Protein AF-A0A1C5KPD8-F1 (afdb_monomer_lite)

Secondary structure (DSSP, 8-state):
---S-TTEETTEE--GGGEEEEEEESS--S--TT-EE--TTSSSSSEEEEEEETTEEEEEEE-SS-EE--SB-TTTTTT-TT--EEE-GGGEE-TT-SB-TTTTTT-TT-PPTT----

pLDDT: mean 84.58, std 11.74, range [39.38, 95.5]

Sequence (118 aa):
MASSDTDYVFGRKIDRKRIATVYFRNKKESIGEDAWDVSEKQNGSIMAWTKEAAGLLDLYIATNGMIMANRNCNYLFSDYGSQKHIYGLEYLKTDQTQEMFGMFKDCNNLKKPGCEPF

Foldseek 3Di:
DDDPDQCDQLNDRHRLLLEAEEEEEQDPPPADPQKADNDPVRPNQWIWDWDDDPRGIYIYIYHNAAAEDDLALACNNAPSQNYAYYYPCVSYDCVNHNHCHCSHHNPVNHDDPPPDDD

Structure (mmCIF, N/CA/C/O backbone):
data_AF-A0A1C5KPD8-F1
#
_entry.id   AF-A0A1C5KPD8-F1
#
loop_
_atom_site.group_PDB
_atom_site.id
_atom_site.type_symbol
_atom_site.label_atom_id
_atom_site.label_alt_id
_atom_site.label_comp_id
_atom_site.label_asym_id
_atom_site.label_entity_id
_atom_site.label_seq_id
_atom_site.pdbx_PDB_ins_code
_atom_site.Cartn_x
_atom_site.Cartn_y
_atom_site.Cartn_z
_atom_site.occupancy
_atom_site.B_iso_or_equiv
_atom_site.auth_seq_id
_atom_site.auth_comp_id
_atom_site.auth_asym_id
_atom_site.auth_atom_id
_atom_site.pdbx_PDB_model_num
ATOM 1 N N . MET A 1 1 ? -0.565 -6.698 6.351 1.00 54.59 1 MET A N 1
ATOM 2 C CA . MET A 1 1 ? 0.431 -7.062 7.387 1.00 54.59 1 MET A CA 1
ATOM 3 C C . MET A 1 1 ? 1.810 -7.134 6.746 1.00 54.59 1 MET A C 1
ATOM 5 O O . MET A 1 1 ? 1.875 -7.457 5.564 1.00 54.59 1 MET A O 1
ATOM 9 N N . ALA A 1 2 ? 2.865 -6.759 7.474 1.00 58.84 2 ALA A N 1
ATOM 10 C CA . ALA A 1 2 ? 4.241 -6.732 6.974 1.00 58.84 2 ALA A CA 1
ATOM 11 C C . ALA A 1 2 ? 4.686 -8.113 6.458 1.00 58.84 2 ALA A C 1
ATOM 13 O O . ALA A 1 2 ? 4.425 -9.125 7.103 1.00 58.84 2 ALA A O 1
ATOM 14 N N . SER A 1 3 ? 5.326 -8.148 5.290 1.00 65.88 3 SER A N 1
ATOM 15 C CA . SER A 1 3 ? 5.848 -9.365 4.658 1.00 65.88 3 SER A CA 1
ATOM 16 C C . SER A 1 3 ? 7.230 -9.067 4.086 1.00 65.88 3 SER A C 1
ATOM 18 O O . SER A 1 3 ? 7.442 -7.974 3.561 1.00 65.88 3 SER A O 1
ATOM 20 N N . SER A 1 4 ? 8.159 -10.018 4.162 1.00 63.94 4 SER A N 1
ATOM 21 C CA . SER A 1 4 ? 9.448 -9.951 3.458 1.00 63.94 4 SER A CA 1
ATOM 22 C C . SER A 1 4 ? 9.353 -10.434 2.007 1.00 63.94 4 SER A C 1
ATOM 24 O O . SER A 1 4 ? 10.334 -10.355 1.275 1.00 63.94 4 SER A O 1
ATOM 26 N N . ASP A 1 5 ? 8.192 -10.951 1.594 1.00 74.88 5 ASP A N 1
ATOM 27 C CA . ASP A 1 5 ? 7.945 -11.373 0.219 1.00 74.88 5 ASP A CA 1
ATOM 28 C C . ASP A 1 5 ? 7.724 -10.145 -0.677 1.00 74.88 5 ASP A C 1
ATOM 30 O O . ASP A 1 5 ? 6.796 -9.349 -0.469 1.00 74.88 5 ASP A O 1
ATOM 34 N N . THR A 1 6 ? 8.619 -9.980 -1.648 1.00 76.06 6 THR A N 1
ATOM 35 C CA . THR A 1 6 ? 8.662 -8.835 -2.559 1.00 76.06 6 THR A CA 1
ATOM 36 C C . THR A 1 6 ? 7.686 -8.962 -3.728 1.00 76.06 6 THR A C 1
ATOM 38 O O . THR A 1 6 ? 7.375 -7.951 -4.361 1.00 76.06 6 THR A O 1
ATOM 41 N N . ASP A 1 7 ? 7.114 -10.152 -3.943 1.00 83.88 7 ASP A N 1
ATOM 42 C CA . ASP A 1 7 ? 6.068 -10.406 -4.941 1.00 83.88 7 ASP A CA 1
ATOM 43 C C . ASP A 1 7 ? 4.663 -10.032 -4.434 1.00 83.88 7 ASP A C 1
ATOM 45 O O . ASP A 1 7 ? 3.666 -10.204 -5.148 1.00 83.88 7 ASP A O 1
ATOM 49 N N . TYR A 1 8 ? 4.561 -9.530 -3.195 1.00 86.12 8 TYR A N 1
ATOM 50 C CA . TYR A 1 8 ? 3.296 -9.163 -2.570 1.00 86.12 8 TYR A CA 1
ATOM 51 C C . TYR A 1 8 ? 3.299 -7.758 -1.971 1.00 86.12 8 TYR A C 1
ATOM 53 O O . TYR A 1 8 ? 4.228 -7.329 -1.280 1.00 86.12 8 TYR A O 1
ATOM 61 N N . VAL A 1 9 ? 2.160 -7.089 -2.136 1.00 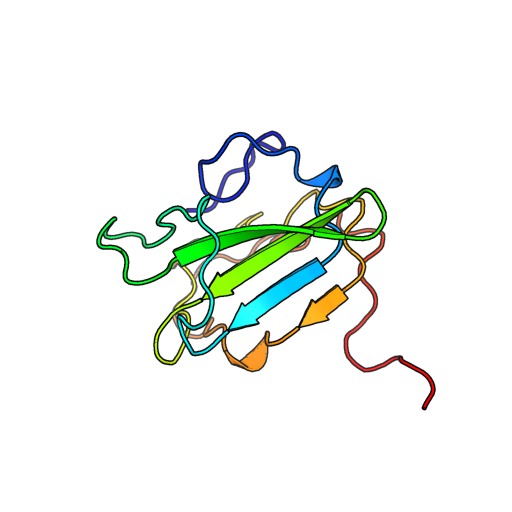88.00 9 VAL A N 1
ATOM 62 C CA . VAL A 1 9 ? 1.814 -5.812 -1.509 1.00 88.00 9 VAL A CA 1
ATOM 63 C C . VAL A 1 9 ? 0.579 -6.040 -0.641 1.00 88.00 9 VAL A C 1
ATOM 65 O O . VAL A 1 9 ? -0.503 -6.344 -1.139 1.00 88.00 9 VAL A O 1
ATOM 68 N N . PHE A 1 10 ? 0.745 -5.953 0.682 1.00 87.00 10 PHE A N 1
ATOM 69 C CA . PHE A 1 10 ? -0.313 -6.197 1.675 1.00 87.00 10 PHE A CA 1
ATOM 70 C C . PHE A 1 10 ? -1.123 -7.492 1.450 1.00 87.00 10 PHE A C 1
ATOM 72 O O . PHE A 1 10 ? -2.339 -7.500 1.614 1.00 87.00 10 PHE A O 1
ATOM 79 N N . GLY A 1 11 ? -0.450 -8.588 1.081 1.00 85.62 11 GLY A N 1
ATOM 80 C CA . GLY A 1 11 ? -1.081 -9.898 0.862 1.00 85.62 11 GLY A CA 1
ATOM 81 C C . GLY A 1 11 ? -1.661 -10.115 -0.539 1.00 85.62 11 GLY A C 1
ATOM 82 O O . GLY A 1 11 ? -2.140 -11.207 -0.830 1.00 85.62 11 GLY A O 1
ATOM 83 N N . ARG A 1 12 ? -1.575 -9.124 -1.434 1.00 88.94 12 ARG A N 1
ATOM 84 C CA . ARG A 1 12 ? -1.968 -9.257 -2.841 1.00 88.94 12 ARG A CA 1
ATOM 85 C C . ARG A 1 12 ? -0.740 -9.438 -3.726 1.00 88.94 12 ARG A C 1
ATOM 87 O O . ARG A 1 12 ? 0.236 -8.718 -3.542 1.00 88.94 12 ARG A O 1
ATOM 94 N N . LYS A 1 13 ? -0.794 -10.382 -4.674 1.00 91.06 13 LYS A N 1
ATOM 95 C CA . LYS A 1 13 ? 0.313 -10.676 -5.598 1.00 91.06 13 LYS A CA 1
ATOM 96 C C . LYS A 1 13 ? 0.535 -9.500 -6.553 1.00 91.06 13 LYS A C 1
ATOM 98 O O . LYS A 1 13 ? -0.184 -9.350 -7.539 1.00 91.06 13 LYS A O 1
ATOM 103 N N . ILE A 1 14 ? 1.496 -8.653 -6.208 1.00 90.44 14 ILE A N 1
ATOM 104 C CA . ILE A 1 14 ? 1.885 -7.425 -6.898 1.00 90.44 14 ILE A CA 1
ATOM 105 C C . ILE A 1 14 ? 3.387 -7.272 -6.668 1.00 90.44 14 ILE A C 1
ATOM 107 O O . ILE A 1 14 ? 3.823 -7.160 -5.525 1.00 90.44 14 ILE A O 1
ATOM 111 N N . ASP A 1 15 ? 4.162 -7.224 -7.748 1.00 90.38 15 ASP A N 1
ATOM 112 C CA . ASP A 1 15 ? 5.593 -6.924 -7.672 1.00 90.38 15 ASP A CA 1
ATOM 113 C C . ASP A 1 15 ? 5.798 -5.498 -7.133 1.00 90.38 15 ASP A C 1
ATOM 115 O O . ASP A 1 15 ? 5.402 -4.515 -7.771 1.00 90.38 15 ASP A O 1
ATOM 119 N N . ARG A 1 16 ? 6.432 -5.379 -5.959 1.00 88.00 16 ARG A N 1
ATOM 120 C CA . ARG A 1 16 ? 6.713 -4.093 -5.295 1.00 88.00 16 ARG A CA 1
ATOM 121 C C . ARG A 1 16 ? 7.524 -3.142 -6.162 1.00 88.00 16 ARG A C 1
ATOM 123 O O . ARG A 1 16 ? 7.357 -1.927 -6.064 1.00 88.00 16 ARG A O 1
ATOM 130 N N . LYS A 1 17 ? 8.360 -3.668 -7.062 1.00 88.38 17 LYS A N 1
ATOM 131 C CA . LYS A 1 17 ? 9.158 -2.858 -7.991 1.00 88.38 17 LYS A CA 1
ATOM 132 C C . LYS A 1 17 ? 8.297 -2.158 -9.034 1.00 88.38 17 LYS A C 1
ATOM 134 O O . LYS A 1 17 ? 8.792 -1.247 -9.690 1.00 88.38 17 LYS A O 1
ATOM 139 N N . ARG A 1 18 ? 7.024 -2.528 -9.191 1.00 91.44 18 ARG A N 1
ATOM 140 C CA . ARG A 1 18 ? 6.079 -1.808 -10.054 1.00 91.44 18 ARG A CA 1
ATOM 141 C C . ARG A 1 18 ? 5.444 -0.602 -9.369 1.00 91.44 18 ARG A C 1
ATOM 143 O O . ARG A 1 18 ? 4.862 0.220 -10.068 1.00 91.44 18 ARG A O 1
ATOM 150 N N . ILE A 1 19 ? 5.544 -0.476 -8.046 1.00 91.44 19 ILE A N 1
ATOM 151 C CA . ILE A 1 19 ? 4.954 0.652 -7.324 1.00 91.44 19 ILE A CA 1
ATOM 152 C C . ILE A 1 19 ? 5.868 1.878 -7.437 1.00 91.44 19 ILE A C 1
ATOM 154 O O . ILE A 1 19 ? 7.019 1.854 -7.000 1.00 91.44 19 ILE A O 1
ATOM 158 N N . ALA A 1 20 ? 5.344 2.957 -8.015 1.00 92.00 20 ALA A N 1
ATOM 159 C CA . ALA A 1 20 ? 6.037 4.235 -8.170 1.00 92.00 20 ALA A CA 1
ATOM 160 C C . ALA A 1 20 ? 5.683 5.232 -7.065 1.00 92.00 20 ALA A C 1
ATOM 162 O O . ALA A 1 20 ? 6.551 5.967 -6.584 1.00 92.00 20 ALA A O 1
ATOM 163 N N . THR A 1 21 ? 4.420 5.249 -6.651 1.00 91.88 21 THR A N 1
ATOM 164 C CA . THR A 1 21 ? 3.915 6.218 -5.679 1.00 91.88 21 THR A CA 1
ATOM 165 C C . THR A 1 21 ? 3.058 5.521 -4.645 1.00 91.88 21 THR A C 1
ATOM 167 O O . THR A 1 21 ? 2.259 4.650 -4.983 1.00 91.88 21 THR A O 1
ATOM 170 N N . VAL A 1 22 ? 3.197 5.924 -3.383 1.00 92.56 22 VAL A N 1
ATOM 171 C CA . VAL A 1 22 ? 2.306 5.488 -2.303 1.00 92.56 22 VAL A CA 1
ATOM 172 C C . VAL A 1 22 ? 1.531 6.691 -1.778 1.00 92.56 22 VAL A C 1
ATOM 174 O O . VAL A 1 22 ? 2.122 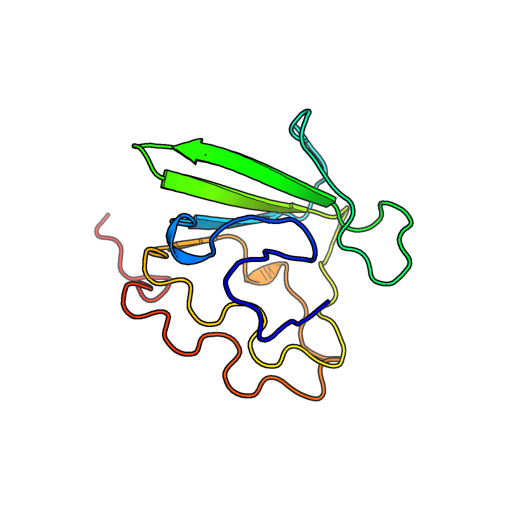7.687 -1.367 1.00 92.56 22 VAL A O 1
ATOM 177 N N . TYR A 1 23 ? 0.207 6.586 -1.775 1.00 93.06 23 TYR A N 1
ATOM 178 C CA . TYR A 1 23 ? -0.716 7.590 -1.264 1.00 93.06 23 TYR A CA 1
ATOM 179 C C . TYR A 1 23 ? -1.412 7.069 -0.012 1.00 93.06 23 TYR A C 1
ATOM 181 O O . TYR A 1 23 ? -2.218 6.142 -0.079 1.00 93.06 23 TYR A O 1
ATOM 189 N N . PHE A 1 24 ? -1.170 7.713 1.119 1.00 93.50 24 PHE A N 1
ATOM 190 C CA . PHE A 1 24 ? -1.980 7.546 2.318 1.00 93.50 24 PHE A CA 1
ATOM 191 C C . PHE A 1 24 ? -3.127 8.560 2.286 1.00 93.50 24 PHE A C 1
ATOM 193 O O . PHE A 1 24 ? -2.916 9.745 2.031 1.00 93.50 24 PHE A O 1
ATOM 200 N N . ARG A 1 25 ? -4.364 8.110 2.517 1.00 94.12 25 ARG A N 1
ATOM 201 C CA . ARG A 1 25 ? -5.559 8.967 2.487 1.00 94.12 25 ARG A CA 1
ATOM 202 C C . ARG A 1 25 ? -6.388 8.798 3.753 1.00 94.12 25 ARG A C 1
ATOM 204 O O . ARG A 1 25 ? -6.651 7.685 4.203 1.00 94.12 25 ARG A O 1
ATOM 211 N N . ASN A 1 26 ? -6.878 9.918 4.270 1.00 92.94 26 ASN A N 1
ATOM 212 C CA . ASN A 1 26 ? -7.762 9.965 5.435 1.00 92.94 26 ASN A CA 1
ATOM 213 C C . ASN A 1 26 ? -9.257 9.842 5.101 1.00 92.94 26 ASN A C 1
ATOM 215 O O . ASN A 1 26 ? -10.100 10.000 5.989 1.00 92.94 26 ASN A O 1
ATOM 219 N N . LYS A 1 27 ? -9.595 9.585 3.833 1.00 92.06 27 LYS A N 1
ATOM 220 C CA . LYS A 1 27 ? -10.958 9.304 3.384 1.00 92.06 27 LYS A CA 1
ATOM 221 C C . LYS A 1 27 ? -10.978 8.181 2.358 1.00 92.06 27 LYS A C 1
ATOM 223 O O . LYS A 1 27 ? -10.172 8.162 1.425 1.00 92.06 27 LYS A O 1
ATOM 228 N N . LYS A 1 28 ? -11.973 7.303 2.479 1.00 87.75 28 LYS A N 1
ATOM 229 C CA . LYS A 1 28 ? -12.275 6.222 1.529 1.00 87.75 28 LYS A CA 1
ATOM 230 C C . LYS A 1 28 ? -13.131 6.699 0.346 1.00 87.75 28 LYS A C 1
ATOM 232 O O . LYS A 1 28 ? -14.187 6.144 0.068 1.00 87.75 28 LYS A O 1
ATOM 237 N N . GLU A 1 29 ? -12.690 7.750 -0.338 1.00 86.75 29 GLU A N 1
ATOM 238 C CA . GLU A 1 29 ? -13.372 8.300 -1.519 1.00 86.75 29 GLU A CA 1
ATOM 239 C C . GLU A 1 29 ? -12.729 7.773 -2.808 1.00 86.75 29 GLU A C 1
ATOM 241 O O . GLU A 1 29 ? -11.501 7.699 -2.902 1.00 86.75 29 GLU A O 1
ATOM 246 N N . SER A 1 30 ? -13.543 7.463 -3.820 1.00 83.81 30 SER A N 1
ATOM 247 C CA . SER A 1 30 ? -13.070 6.987 -5.132 1.00 83.81 30 SER A CA 1
ATOM 248 C C . SER A 1 30 ? -12.185 5.733 -5.046 1.00 83.81 30 SER A C 1
ATOM 250 O O . SER A 1 30 ? -11.142 5.658 -5.705 1.00 83.81 30 SER A O 1
ATOM 252 N N . ILE A 1 31 ? -12.590 4.777 -4.201 1.00 86.19 31 ILE A N 1
ATOM 253 C CA . ILE A 1 31 ? -11.957 3.458 -4.092 1.00 86.19 31 ILE A CA 1
ATOM 254 C C . ILE A 1 31 ? -12.026 2.763 -5.462 1.00 86.19 31 ILE A C 1
ATOM 256 O O . ILE A 1 31 ? -13.073 2.782 -6.107 1.00 86.19 31 ILE A O 1
ATOM 260 N N . GLY A 1 32 ? -10.905 2.193 -5.914 1.00 82.06 32 GLY A N 1
ATOM 261 C CA . GLY A 1 32 ? -10.851 1.432 -7.165 1.00 82.06 32 GLY A CA 1
ATOM 262 C C . GLY A 1 32 ? -11.682 0.148 -7.104 1.00 82.06 32 GLY A C 1
ATOM 263 O O . GLY A 1 32 ? -11.865 -0.427 -6.034 1.00 82.06 32 GLY A O 1
ATOM 264 N N . GLU A 1 33 ? -12.164 -0.327 -8.252 1.00 83.81 33 GLU A N 1
ATOM 265 C CA . GLU A 1 33 ? -12.917 -1.591 -8.340 1.00 83.81 33 GLU A CA 1
ATOM 266 C C . GLU A 1 33 ? -12.081 -2.804 -7.906 1.00 83.81 33 GLU A C 1
ATOM 268 O O . GLU A 1 33 ? -12.615 -3.807 -7.442 1.00 83.81 33 GLU A O 1
ATOM 273 N N . ASP A 1 34 ? -10.757 -2.700 -8.011 1.00 88.06 34 ASP A N 1
ATOM 274 C CA . ASP A 1 34 ? -9.800 -3.728 -7.627 1.00 88.06 34 ASP A CA 1
ATOM 275 C C . ASP A 1 34 ? -9.377 -3.635 -6.151 1.00 88.06 34 ASP A C 1
ATOM 277 O O . ASP A 1 34 ? -8.389 -4.256 -5.759 1.00 88.06 34 ASP A O 1
ATOM 281 N N . ALA A 1 35 ? -10.070 -2.844 -5.331 1.00 93.94 35 ALA A N 1
ATOM 282 C CA . ALA A 1 35 ? -9.663 -2.620 -3.956 1.00 93.94 35 ALA A CA 1
ATOM 283 C C . ALA A 1 35 ? -9.710 -3.887 -3.097 1.00 93.94 35 ALA A C 1
ATOM 285 O O . ALA A 1 35 ? -10.612 -4.716 -3.206 1.00 93.94 35 ALA A O 1
ATOM 286 N N . TRP A 1 36 ? -8.754 -3.996 -2.179 1.00 95.06 36 TRP A N 1
ATOM 287 C CA . TRP A 1 36 ? -8.670 -5.080 -1.215 1.00 95.06 36 TRP A CA 1
ATOM 288 C C . TRP A 1 36 ? -8.481 -4.545 0.201 1.00 95.06 36 TRP A C 1
ATOM 290 O O . TRP A 1 36 ? -7.989 -3.437 0.427 1.00 95.06 36 TRP A O 1
ATOM 300 N N . ASP A 1 37 ? -8.911 -5.341 1.168 1.00 93.12 37 ASP A N 1
ATOM 301 C CA . ASP A 1 37 ? -8.794 -5.012 2.578 1.00 93.12 37 ASP A CA 1
ATOM 302 C C . ASP A 1 37 ? -7.379 -5.303 3.089 1.00 93.12 37 ASP A C 1
ATOM 304 O O . ASP A 1 37 ? -6.848 -6.400 2.909 1.00 93.12 37 ASP A O 1
ATOM 308 N N . VAL A 1 38 ? -6.772 -4.308 3.735 1.00 90.69 38 VAL A N 1
ATOM 309 C CA . VAL A 1 38 ? -5.429 -4.399 4.331 1.00 90.69 38 VAL A CA 1
ATOM 310 C C . VAL A 1 38 ? -5.443 -4.209 5.845 1.00 90.69 38 VAL A C 1
ATOM 312 O O . VAL A 1 38 ? -4.382 -4.178 6.479 1.00 90.69 38 VAL A O 1
ATOM 315 N N . SER A 1 39 ? -6.633 -4.086 6.435 1.00 88.88 39 SER A N 1
ATOM 316 C CA . SER A 1 39 ? -6.804 -3.998 7.877 1.00 88.88 39 SER A CA 1
ATOM 317 C C . SER A 1 39 ? -6.438 -5.313 8.562 1.00 88.88 39 SER A C 1
ATOM 319 O O . SER A 1 39 ? -6.716 -6.402 8.068 1.00 88.88 39 SER A O 1
ATOM 321 N N . GLU A 1 40 ? -5.837 -5.219 9.748 1.00 83.25 40 GLU A N 1
ATOM 322 C CA . GLU A 1 40 ? -5.514 -6.392 10.572 1.00 83.25 40 GLU A CA 1
ATOM 323 C C . GLU A 1 40 ? -6.756 -7.230 10.906 1.00 83.25 40 GLU A C 1
ATOM 325 O O . GLU A 1 40 ? -6.685 -8.453 10.955 1.00 83.25 40 GLU A O 1
ATOM 330 N N . LYS A 1 41 ? -7.902 -6.567 11.088 1.00 87.19 41 LYS A N 1
ATOM 331 C CA . LYS A 1 41 ? -9.183 -7.204 11.409 1.00 87.19 41 LYS A CA 1
ATOM 332 C C . LYS A 1 41 ? -9.896 -7.800 10.194 1.00 87.19 41 LYS A C 1
ATOM 334 O O . LYS A 1 41 ? -10.945 -8.401 10.391 1.00 87.19 41 LYS A O 1
ATOM 339 N N . GLN A 1 42 ? -9.381 -7.583 8.982 1.00 88.25 42 GLN A N 1
ATOM 340 C CA . GLN A 1 42 ? -10.032 -7.971 7.728 1.00 88.25 42 GLN A CA 1
ATOM 341 C C . GLN A 1 42 ? -11.520 -7.554 7.680 1.00 88.25 42 GLN A C 1
ATOM 343 O O . GLN A 1 42 ? -12.404 -8.346 7.360 1.00 88.25 42 GLN A O 1
ATOM 348 N N . ASN A 1 43 ? -11.804 -6.307 8.078 1.00 90.62 43 ASN A N 1
ATOM 349 C CA . ASN A 1 43 ? -13.159 -5.757 8.189 1.00 90.62 43 ASN A CA 1
ATOM 350 C C . ASN A 1 43 ? -13.431 -4.523 7.301 1.00 90.62 43 ASN A C 1
ATOM 352 O O . ASN A 1 43 ? -14.381 -3.778 7.540 1.00 90.62 43 ASN A O 1
ATOM 356 N N . GLY A 1 44 ? -12.569 -4.250 6.327 1.00 90.56 44 GLY A N 1
ATOM 357 C CA . GLY A 1 44 ? -12.661 -3.134 5.385 1.00 90.56 44 GLY A CA 1
ATOM 358 C C . GLY A 1 44 ? -12.390 -1.759 6.003 1.00 90.56 44 GLY A C 1
ATOM 359 O O . GLY A 1 44 ? -12.720 -0.719 5.414 1.00 90.56 44 GLY A O 1
ATOM 360 N N . SER A 1 45 ? -11.828 -1.712 7.215 1.00 91.00 45 SER A N 1
ATOM 361 C CA . SER A 1 45 ? -11.495 -0.444 7.878 1.00 91.00 45 SER A CA 1
ATOM 362 C C . SER A 1 45 ? -10.354 0.289 7.177 1.00 91.00 45 SER A C 1
ATOM 364 O O . SER A 1 45 ? -10.394 1.514 7.097 1.00 91.00 45 SER A O 1
ATOM 366 N N . ILE A 1 46 ? -9.403 -0.447 6.602 1.00 92.75 46 ILE A N 1
ATOM 367 C CA . ILE A 1 46 ? -8.312 0.089 5.789 1.00 92.75 46 ILE A CA 1
ATOM 368 C C . ILE A 1 46 ? -8.362 -0.619 4.441 1.00 92.75 46 ILE A C 1
ATOM 370 O O . ILE A 1 46 ? -8.210 -1.835 4.371 1.00 92.75 46 ILE A O 1
ATOM 374 N N . MET A 1 47 ? -8.580 0.147 3.380 1.00 94.44 47 MET A N 1
ATOM 375 C CA . MET A 1 47 ? -8.649 -0.360 2.013 1.00 94.44 47 MET A CA 1
ATOM 376 C C . MET A 1 47 ? -7.397 0.057 1.255 1.00 94.44 47 MET A C 1
ATOM 378 O O . MET A 1 47 ? -6.923 1.181 1.429 1.00 94.44 47 MET A O 1
ATOM 382 N N . ALA A 1 48 ? -6.898 -0.812 0.385 1.00 95.12 48 ALA A N 1
ATOM 383 C CA . ALA A 1 48 ? -5.877 -0.468 -0.588 1.00 95.12 48 ALA A CA 1
ATOM 384 C C . ALA A 1 48 ? -6.358 -0.764 -2.007 1.00 95.12 48 ALA A C 1
ATOM 386 O O . ALA A 1 48 ? -7.195 -1.637 -2.211 1.00 95.12 48 ALA A O 1
ATOM 387 N N . TRP A 1 49 ? -5.856 -0.017 -2.984 1.00 95.50 49 TRP A N 1
ATOM 388 C CA . TRP A 1 49 ? -6.090 -0.274 -4.406 1.00 95.50 49 TRP A CA 1
ATOM 389 C C . TRP A 1 49 ? -4.920 0.256 -5.228 1.00 95.50 49 TRP A C 1
ATOM 391 O O . TRP A 1 49 ? -4.127 1.069 -4.740 1.00 95.50 49 TRP A O 1
ATOM 401 N N . THR A 1 50 ? -4.818 -0.188 -6.478 1.00 94.12 50 THR A N 1
ATOM 402 C CA . THR A 1 50 ? -3.783 0.284 -7.404 1.00 94.12 50 THR A CA 1
ATOM 403 C C . THR A 1 50 ? -4.384 0.996 -8.601 1.00 94.12 50 THR A C 1
ATOM 405 O O . THR A 1 50 ? -5.495 0.692 -9.021 1.00 94.12 50 THR A O 1
ATOM 408 N N . LYS A 1 51 ? -3.654 1.957 -9.167 1.00 92.81 51 LYS A N 1
ATOM 409 C CA . LYS A 1 51 ? -3.972 2.544 -10.473 1.00 92.81 51 LYS A CA 1
ATOM 410 C C . LYS A 1 51 ? -2.728 2.565 -11.339 1.00 92.81 51 LYS A C 1
ATOM 412 O O . LYS A 1 51 ? -1.643 2.844 -10.841 1.00 92.81 51 LYS A O 1
ATOM 417 N N . GLU A 1 52 ? -2.884 2.278 -12.624 1.00 92.62 52 GLU A N 1
ATOM 418 C CA . GLU A 1 52 ? -1.783 2.442 -13.569 1.00 92.62 52 GLU A CA 1
ATOM 419 C C . GLU A 1 52 ? -1.535 3.927 -13.846 1.00 92.62 52 GLU A C 1
ATOM 421 O O . GLU A 1 52 ? -2.460 4.683 -14.147 1.00 92.62 52 GLU A O 1
ATOM 426 N N . ALA A 1 53 ? -0.273 4.335 -13.748 1.00 86.94 53 ALA A N 1
ATOM 427 C CA . ALA A 1 53 ? 0.187 5.689 -14.011 1.00 86.94 53 ALA A CA 1
ATOM 428 C C . ALA A 1 53 ? 1.573 5.635 -14.665 1.00 86.94 53 ALA A C 1
ATOM 430 O O . ALA A 1 53 ? 2.520 5.081 -14.107 1.00 86.94 53 ALA A O 1
ATOM 431 N N . ALA A 1 54 ? 1.694 6.193 -15.874 1.00 85.81 54 ALA A N 1
ATOM 432 C CA . ALA A 1 54 ? 2.955 6.275 -16.623 1.00 85.81 54 ALA A CA 1
ATOM 433 C C . ALA A 1 54 ? 3.731 4.937 -16.742 1.00 85.81 54 ALA A C 1
ATOM 435 O O . ALA A 1 54 ? 4.959 4.915 -16.672 1.00 85.81 54 ALA A O 1
ATOM 436 N N . GLY A 1 55 ? 3.020 3.814 -16.909 1.00 88.06 55 GLY A N 1
ATOM 437 C CA . GLY A 1 55 ? 3.615 2.474 -17.045 1.00 88.06 55 GLY A CA 1
ATOM 438 C C . GLY A 1 55 ? 4.024 1.802 -15.726 1.00 88.06 55 GLY A C 1
ATOM 439 O O . GLY A 1 55 ? 4.561 0.695 -15.747 1.00 88.06 55 GLY A O 1
ATOM 440 N N . LEU A 1 56 ? 3.758 2.440 -14.585 1.00 92.69 56 LEU A N 1
ATOM 441 C CA . LEU A 1 56 ? 3.938 1.900 -13.236 1.00 92.69 56 LEU A CA 1
ATOM 442 C C . LEU A 1 56 ? 2.602 1.926 -12.474 1.00 92.69 56 LEU A C 1
ATOM 444 O O . LEU A 1 56 ? 1.554 2.225 -13.047 1.00 92.69 56 LEU A O 1
ATOM 448 N N . LEU A 1 57 ? 2.630 1.563 -11.192 1.00 92.88 57 LEU A N 1
ATOM 449 C CA . LEU A 1 57 ? 1.465 1.536 -10.315 1.00 92.88 57 LEU A CA 1
ATOM 450 C C . LEU A 1 57 ? 1.563 2.609 -9.229 1.00 92.88 57 LEU A C 1
ATOM 452 O O . LEU A 1 57 ? 2.558 2.697 -8.506 1.00 92.88 57 LEU A O 1
ATOM 456 N N . ASP A 1 58 ? 0.478 3.350 -9.060 1.00 93.69 58 ASP A N 1
ATOM 457 C CA . ASP A 1 58 ? 0.215 4.141 -7.870 1.00 93.69 58 ASP A CA 1
ATOM 458 C C . ASP A 1 58 ? -0.577 3.289 -6.878 1.00 93.69 58 ASP A C 1
ATOM 460 O O . ASP A 1 58 ? -1.637 2.746 -7.203 1.00 93.69 58 ASP A O 1
ATOM 464 N N . LEU A 1 59 ? -0.054 3.166 -5.662 1.00 93.94 59 LEU A N 1
ATOM 465 C CA . LEU A 1 59 ? -0.664 2.436 -4.561 1.00 93.94 59 LEU A CA 1
ATOM 466 C C . LEU A 1 59 ? -1.378 3.410 -3.632 1.00 93.94 59 LEU A C 1
ATOM 468 O O . LEU A 1 59 ? -0.764 4.319 -3.079 1.00 93.94 59 LEU A O 1
ATOM 472 N N . TYR A 1 60 ? -2.664 3.186 -3.406 1.00 94.75 60 TYR A N 1
ATOM 473 C CA . TYR A 1 60 ? -3.461 3.963 -2.469 1.00 94.75 60 TYR A CA 1
ATOM 474 C C . TYR A 1 60 ? -3.772 3.122 -1.241 1.00 94.75 60 TYR A C 1
ATOM 476 O O . TYR A 1 60 ? -4.134 1.958 -1.369 1.00 94.75 60 TYR A O 1
ATOM 484 N N . ILE A 1 61 ? -3.662 3.726 -0.062 1.00 94.06 61 ILE A N 1
ATOM 485 C CA . ILE A 1 61 ? -4.027 3.145 1.229 1.00 94.06 61 ILE A CA 1
ATOM 486 C C . ILE A 1 61 ? -4.934 4.161 1.918 1.00 94.06 61 ILE A C 1
ATOM 488 O O . ILE A 1 61 ? -4.517 5.291 2.173 1.00 94.06 61 ILE A O 1
ATOM 492 N N . ALA A 1 62 ? -6.179 3.787 2.205 1.00 94.62 62 ALA A N 1
ATOM 493 C CA . ALA A 1 62 ? -7.168 4.713 2.738 1.00 94.62 62 ALA A CA 1
ATOM 494 C C . ALA A 1 62 ? -7.981 4.140 3.897 1.00 94.62 62 ALA A C 1
ATOM 496 O O . ALA A 1 62 ? -8.383 2.977 3.908 1.00 94.62 62 ALA A O 1
ATOM 497 N N . THR A 1 63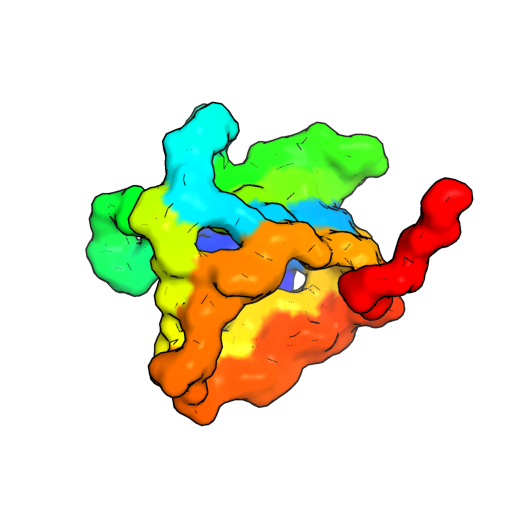 ? -8.298 5.018 4.839 1.00 93.88 63 THR A N 1
ATOM 498 C CA . THR A 1 63 ? -9.248 4.796 5.935 1.00 93.88 63 THR A CA 1
ATOM 499 C C . THR A 1 63 ? -10.105 6.048 6.112 1.00 93.88 63 THR A C 1
ATOM 501 O O . THR A 1 63 ? -9.868 7.051 5.448 1.00 93.88 63 THR A O 1
ATOM 504 N N . ASN A 1 64 ? -11.105 6.011 6.989 1.00 92.75 64 ASN A N 1
ATOM 505 C CA . ASN A 1 64 ? -11.802 7.218 7.430 1.00 92.75 64 ASN A CA 1
ATOM 506 C C . ASN A 1 64 ? -11.114 7.730 8.704 1.00 92.75 64 ASN A C 1
ATOM 508 O O . ASN A 1 64 ? -11.372 7.224 9.794 1.00 92.75 64 ASN A O 1
ATOM 512 N N . GLY A 1 65 ? -10.213 8.705 8.559 1.00 91.69 65 GLY A N 1
ATOM 513 C CA . GLY A 1 65 ? -9.384 9.239 9.642 1.00 91.69 65 GLY A CA 1
ATOM 514 C C . GLY A 1 65 ? -7.909 8.850 9.519 1.00 91.69 65 GLY A C 1
ATOM 515 O O . GLY A 1 65 ? -7.318 8.978 8.453 1.00 91.69 65 GLY A O 1
ATOM 516 N N . MET A 1 66 ? -7.301 8.414 10.623 1.00 90.88 66 MET A N 1
ATOM 517 C CA . MET A 1 66 ? -5.874 8.074 10.683 1.00 90.88 66 MET A CA 1
ATOM 518 C C . MET A 1 66 ? -5.641 6.585 10.422 1.00 90.88 66 MET A C 1
ATOM 520 O O . MET A 1 66 ? -6.372 5.735 10.933 1.00 90.88 66 MET A O 1
ATOM 524 N N . ILE A 1 67 ? -4.595 6.271 9.662 1.00 89.94 67 ILE A N 1
ATOM 525 C CA . ILE A 1 67 ? -4.140 4.908 9.393 1.00 89.94 67 ILE A CA 1
ATOM 526 C C . ILE A 1 67 ? -3.235 4.502 10.548 1.00 89.94 67 ILE A C 1
ATOM 528 O O . ILE A 1 67 ? -2.115 4.989 10.668 1.00 89.94 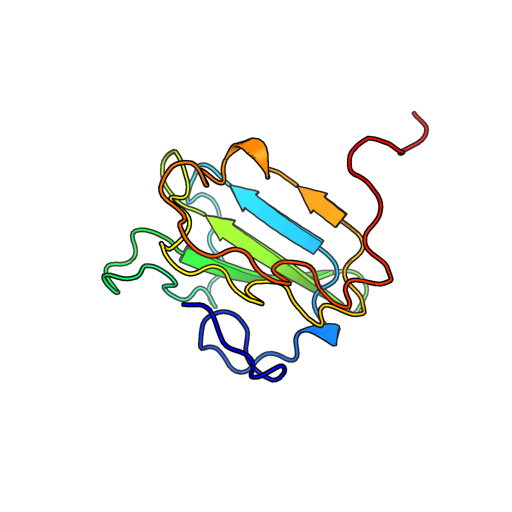67 ILE A O 1
ATOM 532 N N . MET A 1 68 ? -3.730 3.622 11.412 1.00 89.25 68 MET A N 1
ATOM 533 C CA . MET A 1 68 ? -2.917 3.062 12.487 1.00 89.25 68 MET A CA 1
ATOM 534 C C . MET A 1 68 ? -1.977 2.021 11.888 1.00 89.25 68 MET A C 1
ATOM 536 O O . MET A 1 68 ? -2.427 0.996 11.369 1.00 89.25 68 MET A O 1
ATOM 540 N N . ALA A 1 69 ? -0.679 2.305 11.924 1.00 84.88 69 ALA A N 1
ATOM 541 C CA . ALA A 1 69 ? 0.338 1.364 11.499 1.00 84.88 69 ALA A CA 1
ATOM 542 C C . ALA A 1 69 ? 0.305 0.118 12.399 1.00 84.88 69 ALA A C 1
ATOM 544 O O . ALA A 1 69 ? -0.046 0.182 13.580 1.00 84.88 69 ALA A O 1
ATOM 545 N N . ASN A 1 70 ? 0.657 -1.039 11.839 1.00 82.81 70 ASN A N 1
ATOM 546 C CA . ASN A 1 70 ? 0.718 -2.269 12.623 1.00 82.81 70 ASN A CA 1
ATOM 547 C C . ASN A 1 70 ? 1.811 -2.143 13.707 1.00 82.81 70 ASN A C 1
ATOM 549 O O . ASN A 1 70 ? 2.789 -1.410 13.532 1.00 82.81 70 ASN A O 1
ATOM 553 N N . ARG A 1 71 ? 1.675 -2.886 14.814 1.00 84.81 71 ARG A N 1
ATOM 554 C CA . ARG A 1 71 ? 2.740 -3.022 15.822 1.00 84.81 71 ARG A CA 1
ATOM 555 C C . ARG A 1 71 ? 4.064 -3.450 15.196 1.00 84.81 71 ARG A C 1
ATOM 557 O O . ARG A 1 71 ? 5.104 -2.955 15.619 1.00 84.81 71 ARG A O 1
ATOM 564 N N . ASN A 1 72 ? 4.006 -4.317 14.185 1.00 84.25 72 ASN A N 1
ATOM 565 C CA . ASN A 1 72 ? 5.155 -4.711 13.384 1.00 84.25 72 ASN A CA 1
ATOM 566 C C . ASN A 1 72 ? 5.049 -4.161 11.954 1.00 84.25 72 ASN A C 1
ATOM 568 O O . ASN A 1 72 ? 4.238 -4.620 11.146 1.00 84.25 72 ASN A O 1
ATOM 572 N N . CYS A 1 73 ? 5.893 -3.177 11.660 1.00 84.69 73 CYS A N 1
ATOM 573 C CA . CYS A 1 73 ? 6.072 -2.551 10.354 1.00 84.69 73 CYS A CA 1
ATOM 574 C C . CYS A 1 73 ? 7.444 -2.867 9.737 1.00 84.69 73 CYS A C 1
ATOM 576 O O . CYS A 1 73 ? 7.875 -2.168 8.815 1.00 84.69 73 CYS A O 1
ATOM 578 N N . ASN A 1 74 ? 8.130 -3.913 10.210 1.00 84.31 74 ASN A N 1
ATOM 579 C CA . ASN A 1 74 ? 9.400 -4.338 9.631 1.00 84.31 74 ASN A CA 1
ATOM 580 C C . ASN A 1 74 ? 9.215 -4.621 8.140 1.00 84.31 74 ASN A C 1
ATOM 582 O O . ASN A 1 74 ? 8.311 -5.357 7.752 1.00 84.31 74 ASN A O 1
ATOM 586 N N . TYR A 1 75 ? 10.056 -4.019 7.300 1.00 84.75 75 TYR A N 1
ATOM 587 C CA . TYR A 1 75 ? 10.034 -4.218 5.845 1.00 84.75 75 TYR A CA 1
ATOM 588 C C . TYR A 1 75 ? 8.701 -3.897 5.136 1.00 84.75 75 TYR A C 1
ATOM 590 O O . TYR A 1 75 ? 8.477 -4.342 4.008 1.00 84.75 75 TYR A O 1
ATOM 598 N N . LEU A 1 76 ? 7.802 -3.125 5.766 1.00 84.62 76 LEU A N 1
ATOM 599 C CA . LEU A 1 76 ? 6.452 -2.884 5.235 1.00 84.62 76 LEU A CA 1
ATOM 600 C C . LEU A 1 76 ? 6.463 -2.269 3.827 1.00 84.62 76 LEU A C 1
ATOM 602 O O . LEU A 1 76 ? 5.640 -2.628 2.986 1.00 84.62 76 LEU A O 1
ATOM 606 N N . PHE A 1 77 ? 7.419 -1.379 3.581 1.00 85.12 77 PHE A N 1
ATOM 607 C CA . PHE A 1 77 ? 7.676 -0.751 2.294 1.00 85.12 77 PHE A CA 1
ATOM 608 C C . PHE A 1 77 ? 9.079 -1.088 1.778 1.00 85.12 77 PHE A C 1
ATOM 610 O O . PHE A 1 77 ? 9.642 -0.305 1.026 1.00 85.12 77 PHE A O 1
ATOM 617 N N . SER A 1 78 ? 9.670 -2.229 2.161 1.00 85.06 78 SER A N 1
ATOM 618 C CA . SER A 1 78 ? 10.989 -2.598 1.631 1.00 85.06 78 SER A CA 1
ATOM 619 C C . SER A 1 78 ? 10.917 -3.069 0.183 1.00 85.06 78 SER A C 1
ATOM 621 O O . SER A 1 78 ? 9.917 -3.667 -0.227 1.00 85.06 78 SER A O 1
ATOM 623 N N . ASP A 1 79 ? 12.001 -2.845 -0.562 1.00 85.50 79 ASP A N 1
ATOM 624 C CA . ASP A 1 79 ? 12.210 -3.323 -1.938 1.00 85.50 79 ASP A CA 1
ATOM 625 C C . ASP A 1 79 ? 11.278 -2.699 -2.986 1.00 85.50 79 ASP A C 1
ATOM 627 O O . ASP A 1 79 ? 11.105 -3.214 -4.095 1.00 85.50 79 ASP A O 1
ATOM 631 N N . TYR A 1 80 ? 10.715 -1.533 -2.676 1.00 84.69 80 TYR A N 1
ATOM 632 C CA . TYR A 1 80 ? 9.963 -0.719 -3.624 1.00 84.69 80 TYR A CA 1
ATOM 633 C C . TYR A 1 80 ? 10.937 0.042 -4.539 1.00 84.69 80 TYR A C 1
ATOM 635 O O . TYR A 1 80 ? 11.087 1.262 -4.484 1.00 84.69 80 TYR A O 1
ATOM 643 N N . GLY A 1 81 ? 11.648 -0.704 -5.386 1.00 78.56 81 GLY A N 1
ATOM 644 C CA . GLY A 1 81 ? 12.778 -0.192 -6.164 1.00 78.56 81 GLY A CA 1
ATOM 645 C C . GLY A 1 81 ? 12.430 0.956 -7.117 1.00 78.56 8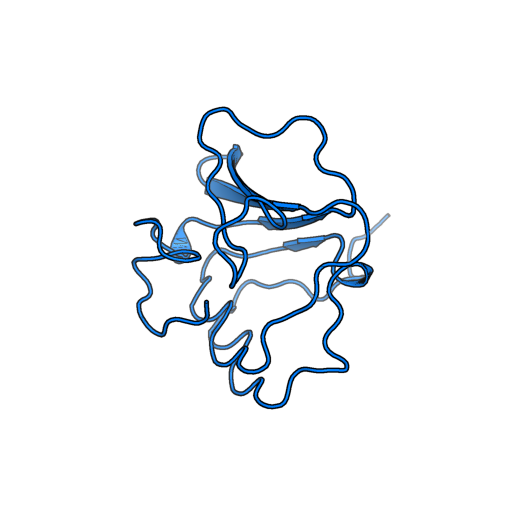1 GLY A C 1
ATOM 646 O O . GLY A 1 81 ? 13.288 1.791 -7.375 1.00 78.56 81 GLY A O 1
ATOM 647 N N . SER A 1 82 ? 11.189 1.045 -7.604 1.00 82.12 82 SER A N 1
ATOM 648 C CA . SER A 1 82 ? 10.727 2.139 -8.479 1.00 82.12 82 SER A CA 1
ATOM 649 C C . SER A 1 82 ? 10.012 3.263 -7.733 1.00 82.12 82 SER A C 1
ATOM 651 O O . SER A 1 82 ? 9.581 4.225 -8.371 1.00 82.12 82 SER A O 1
ATOM 653 N N . GLN A 1 83 ? 9.875 3.162 -6.409 1.00 81.75 83 GLN A N 1
ATOM 654 C CA . GLN A 1 83 ? 9.127 4.132 -5.629 1.00 81.75 83 GLN A CA 1
ATOM 655 C C . GLN A 1 83 ? 9.878 5.452 -5.564 1.00 81.75 83 GLN A C 1
ATOM 657 O O . GLN A 1 83 ? 11.009 5.520 -5.093 1.00 81.75 83 GLN A O 1
ATOM 662 N N . LYS A 1 84 ? 9.217 6.503 -6.039 1.00 83.94 84 LYS A N 1
ATOM 663 C CA . LYS A 1 84 ? 9.740 7.865 -6.123 1.00 83.94 84 LYS A CA 1
ATOM 664 C C . LYS A 1 84 ? 9.120 8.775 -5.078 1.00 83.94 84 LYS A C 1
ATOM 666 O O . LYS A 1 84 ? 9.821 9.628 -4.544 1.00 83.94 84 LYS A O 1
ATOM 671 N N . HIS A 1 85 ? 7.833 8.587 -4.788 1.00 87.00 85 HIS A N 1
ATOM 672 C CA . HIS A 1 85 ? 7.062 9.517 -3.972 1.00 87.00 85 HIS A CA 1
ATOM 673 C C . HIS A 1 85 ? 6.208 8.795 -2.922 1.00 87.00 85 HIS A C 1
ATOM 675 O O . HIS A 1 85 ? 5.677 7.703 -3.147 1.00 87.00 85 HIS A O 1
ATOM 681 N N . ILE A 1 86 ? 6.073 9.437 -1.762 1.00 89.38 86 ILE A N 1
ATOM 682 C CA . ILE A 1 86 ? 5.104 9.093 -0.722 1.00 89.38 86 ILE A CA 1
ATOM 683 C C . ILE A 1 86 ? 4.330 10.363 -0.396 1.00 89.38 86 ILE A C 1
ATOM 685 O O . ILE A 1 86 ? 4.934 11.372 -0.037 1.00 89.38 86 ILE A O 1
ATOM 689 N N . TYR A 1 87 ? 3.006 10.294 -0.482 1.00 90.69 87 TYR A N 1
ATOM 690 C CA . TYR A 1 87 ? 2.107 11.392 -0.145 1.00 90.69 87 TYR A CA 1
ATOM 691 C C . TYR A 1 87 ? 1.173 10.991 0.997 1.00 90.69 87 TYR A C 1
ATOM 693 O O . TYR A 1 87 ? 0.763 9.833 1.095 1.00 90.69 87 TYR A O 1
ATOM 701 N N . GLY A 1 88 ? 0.817 11.954 1.851 1.00 89.12 88 GLY A N 1
ATOM 702 C CA . GLY A 1 88 ? -0.121 11.743 2.956 1.00 89.12 88 GLY A CA 1
ATOM 703 C C . GLY A 1 88 ? 0.463 10.990 4.153 1.00 89.12 88 GLY A C 1
ATOM 704 O O . GLY A 1 88 ? -0.294 10.440 4.953 1.00 89.12 88 GLY A O 1
ATOM 705 N N . LEU A 1 89 ? 1.794 10.910 4.279 1.00 88.31 89 LEU A N 1
ATOM 706 C CA . LEU A 1 89 ? 2.458 10.180 5.367 1.00 88.31 89 LEU A CA 1
ATOM 707 C C . LEU A 1 89 ? 2.027 10.687 6.759 1.00 88.31 89 LEU A C 1
ATOM 709 O O . LEU A 1 89 ? 2.027 9.916 7.711 1.00 88.31 89 LEU A O 1
ATOM 713 N N . GLU A 1 90 ? 1.577 11.939 6.870 1.00 88.56 90 GLU A N 1
ATOM 714 C CA . GLU A 1 90 ? 0.967 12.528 8.068 1.00 88.56 90 GLU A CA 1
ATOM 715 C C . GLU A 1 90 ? -0.310 11.813 8.547 1.00 88.56 90 GLU A C 1
ATOM 717 O O . GLU A 1 90 ? -0.698 11.949 9.708 1.00 88.56 90 GLU A O 1
ATOM 722 N N . TYR A 1 91 ? -0.962 11.033 7.678 1.00 92.06 91 TYR A N 1
ATOM 723 C CA . TYR A 1 91 ? -2.112 10.204 8.032 1.00 92.06 91 TYR A CA 1
ATOM 724 C C . TYR A 1 91 ? -1.718 8.824 8.565 1.00 92.06 91 TYR A C 1
ATOM 726 O O . TYR A 1 91 ? -2.584 8.114 9.080 1.00 92.06 91 TYR A O 1
ATOM 734 N N . LEU A 1 92 ? -0.444 8.430 8.460 1.00 90.44 92 LEU A N 1
ATOM 735 C CA . LEU A 1 92 ? 0.076 7.187 9.020 1.00 90.44 92 LEU A CA 1
ATOM 736 C C . LEU A 1 92 ? 0.554 7.427 10.456 1.00 90.44 92 LEU A C 1
ATOM 738 O O . LEU A 1 92 ? 1.602 8.022 10.696 1.00 90.44 92 LEU A O 1
ATOM 742 N N . LYS A 1 93 ? -0.207 6.922 11.425 1.00 90.25 93 LYS A N 1
ATOM 743 C CA . LYS A 1 93 ? 0.168 6.957 12.836 1.00 90.25 93 LYS A CA 1
ATOM 744 C C . LYS A 1 93 ? 1.022 5.756 13.198 1.00 90.25 93 LYS A C 1
ATOM 746 O O . LYS A 1 93 ? 0.588 4.615 13.060 1.00 90.25 93 LYS A O 1
ATOM 751 N N . THR A 1 94 ? 2.220 6.041 13.686 1.00 86.19 94 THR A N 1
ATOM 752 C CA . THR A 1 94 ? 3.243 5.057 14.048 1.00 86.19 94 THR A CA 1
ATOM 753 C C . THR A 1 94 ? 3.588 5.073 15.541 1.00 86.19 94 THR A C 1
ATOM 755 O O . THR A 1 94 ? 4.503 4.382 15.976 1.00 86.19 94 THR A O 1
ATOM 758 N N . ASP A 1 95 ? 2.838 5.828 16.346 1.00 87.31 95 ASP A N 1
ATOM 759 C CA . ASP A 1 95 ? 3.025 5.988 17.795 1.00 87.31 95 ASP A CA 1
ATOM 760 C C . ASP A 1 95 ? 2.840 4.683 18.584 1.00 87.31 95 ASP A C 1
ATOM 762 O O . ASP A 1 95 ? 3.403 4.522 19.663 1.00 87.31 95 ASP A O 1
ATOM 766 N N . GLN A 1 96 ? 2.063 3.745 18.038 1.00 84.81 96 GLN A N 1
ATOM 767 C CA . GLN A 1 96 ? 1.818 2.422 18.622 1.00 84.81 96 GLN A CA 1
ATOM 768 C C . GLN A 1 96 ? 2.683 1.312 17.999 1.00 84.81 96 GLN A C 1
ATOM 770 O O . GLN A 1 96 ? 2.536 0.137 18.351 1.00 84.81 96 GLN 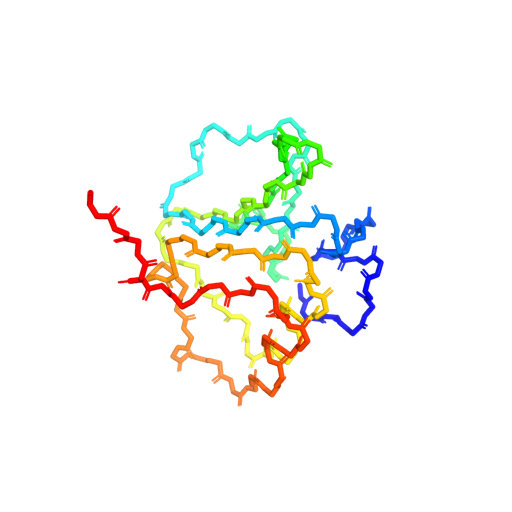A O 1
ATOM 775 N N . THR A 1 97 ? 3.557 1.648 17.050 1.00 85.81 97 THR A N 1
ATOM 776 C CA . THR A 1 97 ? 4.416 0.674 16.374 1.00 85.81 97 THR A CA 1
ATOM 777 C C . THR A 1 97 ? 5.649 0.381 17.224 1.00 85.81 97 THR A C 1
ATOM 779 O O . THR A 1 97 ? 6.326 1.288 17.696 1.00 85.81 97 THR A O 1
ATOM 782 N N . GLN A 1 98 ? 5.943 -0.903 17.411 1.00 87.75 98 GLN A N 1
ATOM 783 C CA . GLN A 1 98 ? 7.052 -1.384 18.238 1.00 87.75 98 GLN A CA 1
ATOM 784 C C . GLN A 1 98 ? 8.277 -1.748 17.393 1.00 87.75 98 GLN A C 1
ATOM 786 O O . GLN A 1 98 ? 9.403 -1.638 17.860 1.00 87.75 98 GLN A O 1
ATOM 791 N N . GLU A 1 99 ? 8.051 -2.149 16.142 1.00 85.75 99 GLU A N 1
ATOM 792 C CA . GLU A 1 99 ? 9.072 -2.671 15.236 1.00 85.75 99 GLU A CA 1
ATOM 793 C C . GLU A 1 99 ? 8.950 -1.971 13.872 1.00 85.75 99 GLU A C 1
ATOM 795 O O . GLU A 1 99 ? 7.909 -2.054 13.216 1.00 85.75 99 GLU A O 1
ATOM 800 N N . MET A 1 100 ? 9.991 -1.243 13.453 1.00 86.50 100 MET A N 1
ATOM 801 C CA . MET A 1 100 ? 10.065 -0.528 12.159 1.00 86.50 100 MET A CA 1
ATOM 802 C C . MET A 1 100 ? 11.369 -0.802 11.402 1.00 86.50 100 MET A C 1
ATOM 804 O O . MET A 1 100 ? 11.758 -0.052 10.499 1.00 86.50 100 MET A O 1
ATOM 808 N N . PHE A 1 101 ? 12.092 -1.845 11.793 1.00 85.31 101 PHE A N 1
ATOM 809 C CA . PHE A 1 101 ? 13.373 -2.182 11.206 1.00 85.31 101 PHE A CA 1
ATOM 810 C C . PHE A 1 101 ? 13.247 -2.355 9.689 1.00 85.31 101 PHE A C 1
ATOM 812 O O . PHE A 1 101 ? 12.432 -3.130 9.185 1.00 85.31 101 PHE A O 1
ATOM 819 N N . GLY A 1 102 ? 14.049 -1.589 8.948 1.00 83.25 102 GLY A N 1
ATOM 820 C CA . GLY A 1 102 ? 14.077 -1.658 7.491 1.00 83.25 102 GLY A CA 1
ATOM 821 C C . GLY A 1 102 ? 12.742 -1.345 6.808 1.00 83.25 102 GLY A C 1
ATOM 822 O O . GLY A 1 102 ? 12.543 -1.789 5.682 1.00 83.25 102 GLY A O 1
ATOM 823 N N . MET A 1 103 ? 11.829 -0.598 7.446 1.00 84.62 103 MET A N 1
ATOM 824 C CA . MET A 1 103 ? 10.505 -0.278 6.889 1.00 84.62 103 MET A CA 1
ATOM 825 C C . MET A 1 103 ? 10.568 0.292 5.462 1.00 84.62 103 MET A C 1
ATOM 827 O O . MET A 1 103 ? 9.710 -0.043 4.657 1.00 84.62 103 MET A O 1
ATOM 831 N N . PHE A 1 104 ? 11.602 1.079 5.144 1.00 85.06 104 PHE A N 1
ATOM 832 C CA . PHE A 1 104 ? 11.881 1.635 3.810 1.00 85.06 104 PHE A CA 1
ATOM 833 C C . PHE A 1 104 ? 13.232 1.156 3.245 1.00 85.06 104 PHE A C 1
ATOM 835 O O . PHE A 1 104 ? 13.939 1.895 2.558 1.00 85.06 104 PHE A O 1
ATOM 842 N N . LYS A 1 105 ? 13.657 -0.061 3.604 1.00 84.50 105 LYS A N 1
ATOM 843 C CA . LYS A 1 105 ? 14.912 -0.645 3.112 1.00 84.50 105 LYS A CA 1
ATOM 844 C C . LYS A 1 105 ? 14.836 -0.849 1.595 1.00 84.50 105 LYS A C 1
ATOM 846 O O . LYS A 1 105 ? 13.806 -1.267 1.081 1.00 84.50 105 LYS A O 1
ATOM 851 N N . ASP A 1 106 ? 15.927 -0.571 0.887 1.00 83.25 106 ASP A N 1
ATOM 852 C CA . ASP A 1 106 ? 16.043 -0.766 -0.567 1.00 83.25 106 ASP A CA 1
ATOM 853 C C . ASP A 1 106 ? 15.050 0.071 -1.419 1.00 83.25 106 ASP A C 1
ATOM 855 O O . ASP A 1 106 ? 14.863 -0.183 -2.611 1.00 83.25 106 ASP A O 1
ATOM 859 N N . CYS A 1 107 ? 14.471 1.144 -0.855 1.00 80.62 107 CYS A N 1
ATOM 860 C CA . CYS A 1 107 ? 13.724 2.183 -1.584 1.00 80.62 107 CYS A CA 1
ATOM 861 C C . CYS A 1 107 ? 14.675 3.190 -2.258 1.00 80.62 107 CYS A C 1
ATOM 863 O O . CYS A 1 107 ? 14.659 4.385 -1.962 1.00 80.62 107 CYS A O 1
ATOM 865 N N . ASN A 1 108 ? 15.536 2.710 -3.155 1.00 79.12 108 ASN A N 1
ATOM 866 C CA . ASN A 1 108 ? 16.671 3.480 -3.688 1.00 79.12 108 ASN A CA 1
ATOM 867 C C . ASN A 1 108 ? 16.278 4.739 -4.484 1.00 79.12 108 ASN A C 1
ATOM 869 O O . ASN A 1 108 ? 17.086 5.654 -4.619 1.00 79.12 108 ASN A O 1
ATOM 873 N N . ASN A 1 109 ? 15.049 4.792 -5.005 1.00 81.06 109 ASN A N 1
ATOM 874 C CA . ASN A 1 109 ? 14.534 5.914 -5.792 1.00 81.06 109 ASN A CA 1
ATOM 875 C C . ASN A 1 109 ? 13.659 6.889 -4.986 1.00 81.06 109 ASN A C 1
ATOM 877 O O . ASN A 1 109 ? 13.176 7.873 -5.556 1.00 81.06 109 ASN A O 1
ATOM 881 N N . LEU A 1 110 ? 13.454 6.639 -3.685 1.00 77.81 110 LEU A N 1
ATOM 882 C CA . LEU A 1 110 ? 12.551 7.435 -2.861 1.00 77.81 110 LEU A CA 1
ATOM 883 C C . LEU A 1 110 ? 13.117 8.845 -2.683 1.00 77.81 110 LEU A C 1
ATOM 885 O O . LEU A 1 110 ? 14.133 9.056 -2.016 1.00 77.81 110 LEU A O 1
ATOM 889 N N . LYS A 1 111 ? 12.441 9.834 -3.271 1.00 76.50 111 LYS A N 1
ATOM 890 C CA . LYS A 1 111 ? 12.786 11.238 -3.069 1.00 76.50 111 LYS A CA 1
ATOM 891 C C . LYS A 1 111 ? 12.356 11.653 -1.670 1.00 76.50 111 LYS A C 1
ATOM 893 O O . LYS A 1 111 ? 11.268 11.305 -1.210 1.00 76.50 111 LYS A O 1
ATOM 898 N N . LYS A 1 112 ? 13.208 12.420 -0.987 1.00 60.31 112 LYS A N 1
ATOM 899 C CA . LYS A 1 112 ? 12.852 12.991 0.315 1.00 60.31 112 LYS A CA 1
ATOM 900 C C . LYS A 1 112 ? 11.604 13.874 0.149 1.00 60.31 112 LYS A C 1
ATOM 902 O O . LYS A 1 112 ? 11.612 14.737 -0.735 1.00 60.31 112 LYS A O 1
ATOM 907 N N . PRO A 1 113 ? 10.558 13.693 0.976 1.00 51.25 113 PRO A N 1
ATOM 908 C CA . PRO A 1 113 ? 9.409 14.589 0.961 1.00 51.25 113 PRO A CA 1
ATOM 909 C C . PRO A 1 113 ? 9.885 16.020 1.265 1.00 51.25 113 PRO A C 1
ATOM 911 O O . PRO A 1 113 ? 10.565 16.241 2.266 1.00 51.25 113 PRO A O 1
ATOM 914 N N . GLY A 1 114 ? 9.584 16.970 0.369 1.00 47.94 114 GLY A N 1
ATOM 915 C CA . GLY A 1 114 ? 9.956 18.389 0.502 1.00 47.94 114 GLY A CA 1
ATOM 916 C C . GLY A 1 114 ? 11.042 18.912 -0.452 1.00 47.94 114 GLY A C 1
ATOM 917 O O . GLY A 1 114 ? 11.393 20.084 -0.366 1.00 47.94 114 GLY A O 1
ATOM 918 N N . CYS A 1 115 ? 11.564 18.093 -1.370 1.00 39.38 115 CYS A N 1
ATOM 919 C CA . CYS A 1 115 ? 12.466 18.547 -2.438 1.00 39.38 115 CYS A CA 1
ATOM 920 C C . CYS A 1 115 ? 11.777 18.490 -3.811 1.00 39.38 115 CYS A C 1
ATOM 922 O O . CYS A 1 115 ? 12.158 17.693 -4.668 1.00 39.38 115 CYS A O 1
ATOM 924 N N . GLU A 1 116 ? 10.762 19.323 -4.025 1.00 42.47 116 GLU A N 1
ATOM 925 C CA . GLU A 1 116 ? 10.237 19.615 -5.365 1.00 42.47 116 GLU A CA 1
ATOM 926 C C . GLU A 1 116 ? 10.442 21.118 -5.634 1.00 42.47 116 GLU A C 1
ATOM 928 O O . GLU A 1 116 ? 10.139 21.924 -4.752 1.00 42.47 116 GLU A O 1
ATOM 933 N N . PRO A 1 117 ? 11.029 21.521 -6.779 1.00 43.16 117 PRO A N 1
ATOM 934 C CA . PRO A 1 117 ? 11.076 22.928 -7.159 1.00 43.16 117 PRO A CA 1
ATOM 935 C C . PRO A 1 117 ? 9.654 23.407 -7.485 1.00 43.16 117 PRO A C 1
ATOM 937 O O . PRO A 1 117 ? 8.926 22.715 -8.198 1.00 43.16 117 PRO A O 1
ATOM 940 N N . PHE A 1 118 ? 9.283 24.558 -6.918 1.00 41.41 118 PHE A N 1
ATOM 941 C CA . PHE A 1 118 ? 8.054 25.292 -7.236 1.00 41.41 118 PHE A CA 1
ATOM 942 C C . PHE A 1 118 ? 8.004 25.710 -8.709 1.00 41.41 118 PHE A C 1
ATOM 944 O O . PHE A 1 118 ? 9.083 26.026 -9.264 1.00 41.41 118 PHE A O 1
#

Radius of gyration: 13.44 Å; chains: 1; bounding box: 30×37×36 Å